Protein AF-A0A7S1M031-F1 (afdb_monomer_lite)

InterPro domains:
  IPR021967 Nuclear pore complex protein NUP96, C-terminal domain [PF12110] (19-120)

Secondary structure (DSSP, 8-state):
---SSTTGGG-GGG--TTS--SS---HHHHHHHHHHHHHHHT--TT-HHHHHHHHHHHHHHHHTT-HHHHHHHHTT-S-HHHHHHHHHHHHHHTHHHHHH----GGGGGS-HHHHHHHHHHHHHT-

Foldseek 3Di:
DDDPPLVVLQDCVPVDLPDDDPDRPPLVNVLVVNVVSCVVSVHDLADPRNLVSLVVVLVVCVVVVNLLVSLVSLVSHPDPVSSVVSNLVSLLVCLVVLVVPDDDPSCPPPPPVSNVVSVVVVVVVD

Radius of gyration: 17.37 Å; chains: 1; bounding box: 36×36×65 Å

Sequence (126 aa):
RCAVGLSDWRDLTHFDYGTHAARPMDVACSWHVSLLVLALCGGDTASGAFQLLTQQYCFLLEAAGHWEWAVSAALFVRDDCARGAAVRGLLQRHARALGSAGGREVWGAVPRAWVRRAQARLHEAS

pLDDT: mean 74.87, std 15.84, range [38.81, 91.44]

Organism: Alexandrium catenella (NCBI:txid2925)

Structure (mmCIF, N/CA/C/O backbone):
data_AF-A0A7S1M031-F1
#
_entry.id   AF-A0A7S1M031-F1
#
loop_
_atom_site.group_PDB
_atom_site.id
_atom_site.type_symbol
_atom_site.label_atom_id
_atom_site.label_alt_id
_atom_site.label_comp_id
_atom_site.label_asym_id
_atom_site.label_entity_id
_atom_site.label_seq_id
_atom_site.pdbx_PDB_ins_code
_atom_site.Cartn_x
_atom_site.Cartn_y
_atom_site.Cartn_z
_atom_site.occupancy
_atom_site.B_iso_or_equiv
_atom_site.auth_seq_id
_atom_site.auth_comp_id
_atom_site.auth_asym_id
_atom_site.auth_atom_id
_atom_site.pdbx_PDB_model_num
ATOM 1 N N . ARG A 1 1 ? 11.323 -1.061 -40.030 1.00 39.78 1 ARG A N 1
ATOM 2 C CA . ARG A 1 1 ? 11.924 -0.145 -39.029 1.00 39.78 1 ARG A CA 1
ATOM 3 C C . ARG A 1 1 ? 11.161 -0.378 -37.731 1.00 39.78 1 ARG A C 1
ATOM 5 O O . ARG A 1 1 ? 10.015 0.034 -37.649 1.00 39.78 1 ARG A O 1
ATOM 12 N N . CYS A 1 2 ? 11.713 -1.195 -36.835 1.00 38.81 2 CYS A N 1
ATOM 13 C CA . CYS A 1 2 ? 10.989 -1.802 -35.715 1.00 38.81 2 CYS A CA 1
ATOM 14 C C . CYS A 1 2 ? 11.186 -1.028 -34.403 1.00 38.81 2 CYS A C 1
ATOM 16 O O . CYS A 1 2 ? 12.316 -0.722 -34.046 1.00 38.81 2 CYS A O 1
ATOM 18 N N . ALA A 1 3 ? 10.070 -0.784 -33.709 1.00 45.69 3 ALA A N 1
ATOM 19 C CA . ALA A 1 3 ? 9.871 -0.960 -32.265 1.00 45.69 3 ALA A CA 1
ATOM 20 C C . ALA A 1 3 ? 10.950 -0.444 -31.284 1.00 45.69 3 ALA A C 1
ATOM 22 O O . ALA A 1 3 ? 11.259 -1.118 -30.305 1.00 45.69 3 ALA A O 1
ATOM 23 N N . VAL A 1 4 ? 11.469 0.767 -31.483 1.00 46.50 4 VAL A N 1
ATOM 24 C CA . VAL A 1 4 ? 12.138 1.512 -30.404 1.00 46.50 4 VAL A CA 1
ATOM 25 C C . VAL A 1 4 ? 11.037 2.180 -29.588 1.00 46.50 4 VAL A C 1
ATOM 27 O O . VAL A 1 4 ? 10.428 3.140 -30.051 1.00 46.50 4 VAL A O 1
ATOM 30 N N . GLY A 1 5 ? 10.699 1.615 -28.434 1.00 49.78 5 GLY A N 1
ATOM 31 C CA . GLY A 1 5 ? 9.799 2.277 -27.493 1.00 49.78 5 GLY A CA 1
ATOM 32 C C . GLY A 1 5 ? 8.914 1.355 -26.674 1.00 49.78 5 GLY A C 1
ATOM 33 O O . GLY A 1 5 ? 8.513 1.769 -25.608 1.00 49.78 5 GLY A O 1
ATOM 34 N N . LEU A 1 6 ? 8.617 0.119 -27.090 1.00 44.62 6 LEU A N 1
ATOM 35 C CA . LEU A 1 6 ? 7.764 -0.785 -26.291 1.00 44.62 6 LEU A CA 1
ATOM 36 C C . LEU A 1 6 ? 8.509 -1.458 -25.127 1.00 44.62 6 LEU A C 1
ATOM 38 O O . LEU A 1 6 ? 7.884 -1.816 -24.132 1.00 44.62 6 LEU A O 1
ATOM 42 N N . SER A 1 7 ? 9.827 -1.623 -25.241 1.00 48.72 7 SER A N 1
ATOM 43 C CA . SER A 1 7 ? 10.638 -2.281 -24.211 1.00 48.72 7 SER A CA 1
ATOM 44 C C . SER A 1 7 ? 10.915 -1.390 -22.999 1.00 48.72 7 SER A C 1
ATOM 46 O O . SER A 1 7 ? 10.996 -1.913 -21.894 1.00 48.72 7 SER A O 1
ATOM 48 N N . ASP A 1 8 ? 10.989 -0.068 -23.179 1.00 52.38 8 ASP A N 1
ATOM 49 C CA . ASP A 1 8 ? 11.379 0.859 -22.105 1.00 52.38 8 ASP A CA 1
ATOM 50 C C . ASP A 1 8 ? 10.293 1.023 -21.031 1.00 52.38 8 ASP A C 1
ATOM 52 O O . ASP A 1 8 ? 10.606 1.186 -19.858 1.00 52.38 8 ASP A O 1
ATOM 56 N N . TRP A 1 9 ? 9.006 0.890 -21.378 1.00 49.12 9 TRP A N 1
ATOM 57 C CA . TRP A 1 9 ? 7.911 0.989 -20.394 1.00 49.12 9 TRP A CA 1
ATOM 58 C C . TRP A 1 9 ? 7.861 -0.184 -19.412 1.00 49.12 9 TRP A C 1
ATOM 60 O O . TRP A 1 9 ? 7.176 -0.107 -18.395 1.00 49.12 9 TRP A O 1
ATOM 70 N N . ARG A 1 10 ? 8.540 -1.294 -19.720 1.00 50.31 10 ARG A N 1
ATOM 71 C CA . ARG A 1 10 ? 8.596 -2.462 -18.832 1.00 50.31 10 ARG A CA 1
ATOM 72 C C . ARG A 1 10 ? 9.564 -2.261 -17.676 1.00 50.31 10 ARG A C 1
ATOM 74 O O . ARG A 1 10 ? 9.403 -2.915 -16.647 1.00 50.31 10 ARG A O 1
ATOM 81 N N . ASP A 1 11 ? 10.544 -1.380 -17.847 1.00 54.50 11 ASP A N 1
ATOM 82 C CA . ASP A 1 11 ? 11.597 -1.155 -16.872 1.00 54.50 11 ASP A CA 1
ATOM 83 C C . ASP A 1 11 ? 11.353 0.138 -16.085 1.00 54.50 11 ASP A C 1
ATOM 85 O O . ASP A 1 11 ? 11.866 1.214 -16.388 1.00 54.50 11 ASP A O 1
ATOM 89 N N . LEU A 1 12 ? 10.539 0.023 -15.034 1.00 59.69 12 LEU A N 1
ATOM 90 C CA . LEU A 1 12 ? 10.284 1.119 -14.096 1.00 59.69 12 LEU A CA 1
ATOM 91 C C . LEU A 1 12 ? 11.405 1.286 -13.055 1.00 59.69 12 LEU A C 1
ATOM 93 O O . LEU A 1 12 ? 11.244 2.066 -12.118 1.00 59.69 12 LEU A O 1
ATOM 97 N N . THR A 1 13 ? 12.534 0.573 -13.178 1.00 57.75 13 THR A N 1
ATOM 98 C CA . THR A 1 13 ? 13.653 0.708 -12.226 1.00 57.75 13 THR A CA 1
ATOM 99 C C . THR A 1 13 ? 14.359 2.058 -12.346 1.00 57.75 13 THR A C 1
ATOM 101 O O . THR A 1 13 ? 14.966 2.519 -11.382 1.00 57.75 13 THR A O 1
ATOM 104 N N . HIS A 1 14 ? 14.226 2.717 -13.500 1.00 54.31 14 HIS A N 1
ATOM 105 C CA . HIS A 1 14 ? 14.756 4.054 -13.761 1.00 54.31 14 HIS A CA 1
ATOM 106 C C . HIS A 1 14 ? 13.876 5.186 -13.224 1.00 54.31 14 HIS A C 1
ATOM 108 O O . HIS A 1 14 ? 14.313 6.338 -13.207 1.00 54.31 14 HIS A O 1
ATOM 114 N N . PHE A 1 15 ? 12.641 4.890 -12.803 1.00 56.88 15 PHE A N 1
ATOM 115 C CA . PHE A 1 15 ? 11.781 5.894 -12.194 1.00 56.88 15 PHE A CA 1
ATOM 116 C C . PHE A 1 15 ? 12.230 6.129 -10.754 1.00 56.88 15 PHE A C 1
ATOM 118 O O . PHE A 1 15 ? 11.953 5.347 -9.843 1.00 56.88 15 PHE A O 1
ATOM 125 N N . ASP A 1 16 ? 12.953 7.226 -10.560 1.00 53.91 16 ASP A N 1
ATOM 126 C CA . ASP A 1 16 ? 13.298 7.712 -9.239 1.00 53.91 16 ASP A CA 1
ATOM 127 C C . ASP 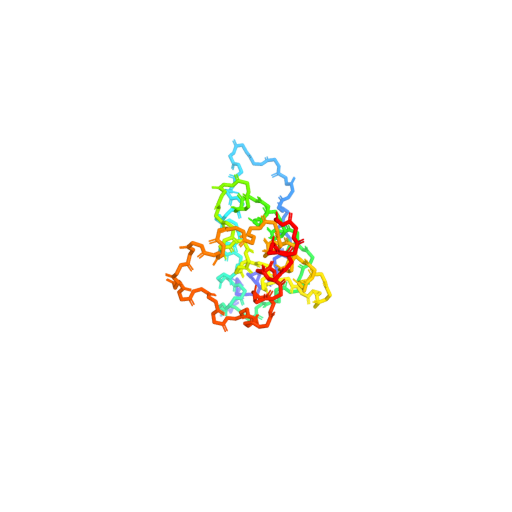A 1 16 ? 12.073 8.390 -8.616 1.00 53.91 16 ASP A C 1
ATOM 129 O O . ASP A 1 16 ? 11.784 9.566 -8.836 1.00 53.91 16 ASP A O 1
ATOM 133 N N . TYR A 1 17 ? 11.325 7.623 -7.825 1.00 56.72 17 TYR A N 1
ATOM 134 C CA . TYR A 1 17 ? 10.223 8.146 -7.014 1.00 56.72 17 TYR A CA 1
ATOM 135 C C . TYR A 1 17 ? 10.721 9.021 -5.843 1.00 56.72 17 TYR A C 1
ATOM 137 O O . TYR A 1 17 ? 9.915 9.495 -5.043 1.00 56.72 17 TYR A O 1
ATOM 145 N N . GLY A 1 18 ? 12.040 9.213 -5.717 1.00 53.34 18 GLY A N 1
ATOM 146 C CA . GLY A 1 18 ? 12.713 9.947 -4.653 1.00 53.34 18 GLY A CA 1
ATOM 147 C C . GLY A 1 18 ? 13.190 11.362 -5.000 1.00 53.34 18 GLY A C 1
ATOM 148 O O . GLY A 1 18 ? 13.637 12.055 -4.086 1.00 53.34 18 GLY A O 1
ATOM 149 N N . THR A 1 19 ? 13.092 11.854 -6.243 1.00 45.22 19 THR A N 1
ATOM 150 C CA . THR A 1 19 ? 13.684 13.159 -6.607 1.00 45.22 19 THR A CA 1
ATOM 151 C C . THR A 1 19 ? 12.680 14.289 -6.852 1.00 45.22 19 THR A C 1
ATOM 153 O O . THR A 1 19 ? 11.919 14.305 -7.812 1.00 45.22 19 THR A O 1
ATOM 156 N N . HIS A 1 20 ? 12.732 15.280 -5.953 1.00 47.53 20 HIS A N 1
ATOM 157 C CA . HIS A 1 20 ? 12.553 16.730 -6.150 1.00 47.53 20 HIS A CA 1
ATOM 158 C C . HIS A 1 20 ? 11.860 17.235 -7.440 1.00 47.53 20 HIS A C 1
ATOM 160 O O . HIS A 1 20 ? 12.403 18.077 -8.155 1.00 47.53 20 HIS A O 1
ATOM 166 N N . ALA A 1 21 ? 10.624 16.824 -7.715 1.00 43.72 21 ALA A N 1
ATOM 167 C CA . ALA A 1 21 ? 9.786 17.516 -8.691 1.00 43.72 21 ALA A CA 1
ATOM 168 C C . ALA A 1 21 ? 9.112 18.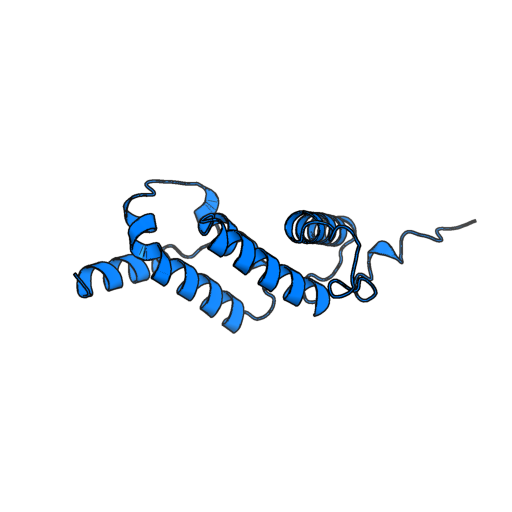733 -8.029 1.00 43.72 21 ALA A C 1
ATOM 170 O O . ALA A 1 21 ? 8.501 18.612 -6.967 1.00 43.72 21 ALA A O 1
ATOM 171 N N . ALA A 1 22 ? 9.188 19.910 -8.669 1.00 46.16 22 ALA A N 1
ATOM 172 C CA . ALA A 1 22 ? 8.610 21.179 -8.184 1.00 46.16 22 ALA A CA 1
ATOM 173 C C . ALA A 1 22 ? 7.094 21.106 -7.904 1.00 46.16 22 ALA A C 1
ATOM 175 O O . ALA A 1 22 ? 6.535 21.930 -7.179 1.00 46.16 22 ALA A O 1
ATOM 176 N N . ARG A 1 23 ? 6.437 20.090 -8.463 1.00 51.00 23 ARG A N 1
ATOM 177 C CA . ARG A 1 23 ? 5.182 19.525 -7.984 1.00 51.00 23 ARG A CA 1
ATOM 178 C C . ARG A 1 23 ? 5.367 18.012 -8.034 1.00 51.00 23 ARG A C 1
ATOM 180 O O . ARG A 1 23 ? 5.471 17.498 -9.149 1.00 51.00 23 ARG A O 1
ATOM 187 N N . PRO A 1 24 ? 5.481 17.309 -6.895 1.00 47.84 24 PRO A N 1
ATOM 188 C CA . PRO A 1 24 ? 5.558 15.859 -6.915 1.00 47.84 24 PRO A CA 1
ATOM 189 C C . PRO A 1 24 ? 4.334 15.376 -7.678 1.00 47.84 24 PRO A C 1
ATOM 191 O O . PRO A 1 24 ? 3.211 15.782 -7.373 1.00 47.84 24 PRO A O 1
ATOM 194 N N . MET A 1 25 ? 4.547 14.574 -8.717 1.00 53.09 25 MET A N 1
ATOM 195 C CA . MET A 1 25 ? 3.470 13.745 -9.231 1.00 53.09 25 MET A CA 1
ATOM 196 C C . MET A 1 25 ? 2.895 13.039 -8.007 1.00 53.09 25 MET A C 1
ATOM 198 O O . MET A 1 25 ? 3.633 12.336 -7.315 1.00 53.09 25 MET A O 1
ATOM 202 N N . ASP A 1 26 ? 1.631 13.331 -7.694 1.00 76.69 26 ASP A N 1
ATOM 203 C CA . ASP A 1 26 ? 0.945 12.810 -6.518 1.00 76.69 26 ASP A CA 1
ATOM 204 C C . ASP A 1 26 ? 1.290 11.322 -6.387 1.00 76.69 26 ASP A C 1
ATOM 206 O O . ASP A 1 26 ? 1.197 10.577 -7.368 1.00 76.69 26 ASP A O 1
ATOM 210 N N . VAL A 1 27 ? 1.780 10.900 -5.221 1.00 81.38 27 VAL A N 1
ATOM 211 C CA . VAL A 1 27 ? 2.165 9.503 -4.964 1.00 81.38 27 VAL A CA 1
ATOM 212 C C . VAL A 1 27 ? 1.022 8.573 -5.378 1.00 81.38 27 VAL A C 1
ATOM 214 O O . VAL A 1 27 ? 1.271 7.501 -5.927 1.00 81.38 27 VAL A O 1
ATOM 217 N N . ALA A 1 28 ? -0.227 9.029 -5.221 1.00 84.12 28 ALA A N 1
ATOM 218 C CA . ALA A 1 28 ? -1.402 8.351 -5.742 1.00 84.12 28 ALA A CA 1
ATOM 219 C C . ALA A 1 28 ? -1.362 8.178 -7.270 1.00 84.12 28 ALA A C 1
ATOM 221 O O . ALA A 1 28 ? -1.478 7.055 -7.759 1.00 84.12 28 ALA A O 1
ATOM 222 N N . CYS A 1 29 ? -1.179 9.252 -8.040 1.00 85.62 29 CYS A N 1
ATOM 223 C CA . CYS A 1 29 ? -1.080 9.192 -9.501 1.00 85.62 29 CYS A CA 1
ATOM 224 C C . CYS A 1 29 ? 0.083 8.303 -9.959 1.00 85.62 29 CYS A C 1
ATOM 226 O O . CYS A 1 29 ? -0.105 7.449 -10.825 1.00 85.62 29 CYS A O 1
ATOM 228 N N . SER A 1 30 ? 1.258 8.461 -9.345 1.00 87.69 30 SER A N 1
ATOM 229 C CA . SER A 1 30 ? 2.444 7.650 -9.642 1.00 87.69 30 SER A CA 1
ATOM 230 C C . SER A 1 30 ? 2.170 6.163 -9.433 1.00 87.69 30 SER A C 1
ATOM 232 O O . SER A 1 30 ? 2.512 5.346 -10.289 1.00 87.69 30 SER A O 1
ATOM 234 N N . TRP A 1 31 ? 1.510 5.804 -8.328 1.00 90.81 31 TRP A N 1
ATOM 235 C CA . TRP A 1 31 ? 1.171 4.418 -8.020 1.00 90.81 31 TRP A CA 1
ATOM 236 C C . TRP A 1 31 ? 0.194 3.826 -9.041 1.00 90.81 31 TRP A C 1
ATOM 238 O O . TRP A 1 31 ? 0.457 2.751 -9.581 1.00 90.81 31 TRP A O 1
ATOM 248 N N . HIS A 1 32 ? -0.880 4.546 -9.381 1.00 90.56 32 HIS A N 1
ATOM 249 C CA . HIS A 1 32 ? -1.877 4.064 -10.344 1.00 90.56 32 HIS A CA 1
ATOM 250 C C . HIS A 1 32 ? -1.314 3.917 -11.758 1.00 90.56 32 HIS A C 1
ATOM 252 O O . HIS A 1 32 ? -1.569 2.902 -12.405 1.00 90.56 32 HIS A O 1
ATOM 258 N N . VAL A 1 33 ? -0.547 4.900 -12.244 1.00 89.12 33 VAL A N 1
ATOM 259 C CA . VAL A 1 33 ? 0.069 4.821 -13.578 1.00 89.12 33 VAL A CA 1
ATOM 260 C C . VAL A 1 33 ? 1.061 3.666 -13.629 1.00 89.12 33 VAL A C 1
ATOM 262 O O . VAL A 1 33 ? 1.017 2.878 -14.570 1.00 89.12 33 VAL A O 1
ATOM 265 N N . SER A 1 34 ? 1.897 3.510 -12.599 1.00 88.81 34 SER A N 1
ATOM 266 C CA . SER A 1 34 ? 2.847 2.396 -12.525 1.00 88.81 34 SER A CA 1
ATOM 267 C C . SER A 1 34 ? 2.126 1.053 -12.541 1.00 88.81 34 SER A C 1
ATOM 269 O O . SER A 1 34 ? 2.473 0.180 -13.331 1.00 88.81 34 SER A O 1
ATOM 271 N N . LEU A 1 35 ? 1.074 0.896 -11.732 1.00 90.38 35 LEU A N 1
ATOM 272 C CA . LEU A 1 35 ? 0.283 -0.332 -11.703 1.00 90.38 35 LEU A CA 1
ATOM 273 C C . LEU A 1 35 ? -0.360 -0.631 -13.065 1.00 90.38 35 LEU A C 1
ATOM 275 O O . LEU A 1 35 ? -0.324 -1.773 -13.520 1.00 90.38 35 LEU A O 1
ATOM 279 N N . LEU A 1 36 ? -0.918 0.385 -13.730 1.00 90.81 36 LEU A N 1
ATOM 280 C CA . LEU A 1 36 ? -1.538 0.241 -15.046 1.00 90.81 36 LEU A CA 1
ATOM 281 C C . LEU A 1 36 ? -0.513 -0.198 -16.101 1.00 90.81 36 LEU A C 1
ATOM 283 O O . LEU A 1 36 ? -0.775 -1.126 -16.864 1.00 90.81 36 LEU A O 1
ATOM 287 N N . VAL A 1 37 ? 0.659 0.440 -16.128 1.00 88.19 37 VAL A N 1
ATOM 288 C CA . VAL A 1 37 ? 1.744 0.097 -17.058 1.00 88.19 37 VAL A CA 1
ATOM 289 C C . VAL A 1 37 ? 2.235 -1.327 -16.806 1.00 88.19 37 VAL A C 1
ATOM 291 O O . VAL A 1 37 ? 2.337 -2.107 -17.750 1.00 88.19 37 VAL A O 1
ATOM 294 N N . LEU A 1 38 ? 2.463 -1.713 -15.546 1.00 88.62 38 LEU A N 1
ATOM 295 C CA . LEU A 1 38 ? 2.864 -3.079 -15.198 1.00 88.62 38 LEU A CA 1
ATOM 296 C C . LEU A 1 38 ? 1.800 -4.101 -15.631 1.00 88.62 38 LEU A C 1
ATOM 298 O O . LEU A 1 38 ? 2.143 -5.115 -16.238 1.00 88.62 38 LEU A O 1
ATOM 302 N N . ALA A 1 39 ? 0.516 -3.818 -15.403 1.00 87.75 39 ALA A N 1
ATOM 303 C CA . ALA A 1 39 ? -0.579 -4.706 -15.791 1.00 87.75 39 ALA A CA 1
ATOM 304 C C . ALA A 1 39 ? -0.716 -4.862 -17.318 1.00 87.75 39 ALA A C 1
ATOM 306 O O . ALA A 1 39 ? -0.943 -5.970 -17.801 1.00 87.75 39 ALA A O 1
ATOM 307 N N . LEU A 1 40 ? -0.562 -3.777 -18.086 1.00 88.38 40 LEU A N 1
ATOM 308 C CA . LEU A 1 40 ? -0.706 -3.792 -19.547 1.00 88.38 40 LEU A CA 1
ATOM 309 C C . LEU A 1 40 ? 0.538 -4.327 -20.267 1.00 88.38 40 LEU A C 1
ATOM 311 O O . LEU A 1 40 ? 0.423 -4.988 -21.298 1.00 88.38 40 LEU A O 1
ATOM 315 N N . CYS A 1 41 ? 1.731 -4.046 -19.744 1.00 86.06 41 CYS A N 1
ATOM 316 C CA . CYS A 1 41 ? 2.994 -4.416 -20.380 1.00 86.06 41 CYS A CA 1
ATOM 317 C C . CYS A 1 41 ? 3.563 -5.751 -19.870 1.00 86.06 41 CYS A C 1
ATOM 319 O O . CYS A 1 41 ? 4.559 -6.232 -20.423 1.00 86.06 41 CYS A O 1
ATOM 321 N N . GLY A 1 42 ? 2.941 -6.369 -18.859 1.00 78.50 42 GLY A N 1
ATOM 322 C CA . GLY A 1 42 ? 3.423 -7.599 -18.223 1.00 78.50 42 GLY A CA 1
ATOM 323 C C . GLY A 1 42 ? 4.673 -7.368 -17.372 1.00 78.50 42 GLY A C 1
ATOM 324 O O . GLY A 1 42 ? 5.610 -8.160 -17.425 1.00 78.50 42 GLY A O 1
ATOM 325 N N . GLY A 1 43 ? 4.717 -6.239 -16.668 1.00 76.25 43 GLY A N 1
ATOM 326 C CA . GLY A 1 43 ? 5.811 -5.875 -15.777 1.00 76.25 43 GLY A CA 1
ATOM 327 C C . GLY A 1 43 ? 5.680 -6.494 -14.385 1.00 76.25 43 GLY A C 1
ATOM 328 O O . GLY A 1 43 ? 4.622 -6.982 -13.990 1.00 76.25 43 GLY A O 1
ATOM 329 N N . ASP A 1 44 ? 6.775 -6.450 -13.630 1.00 79.81 44 ASP A N 1
ATOM 330 C CA . ASP A 1 44 ? 6.864 -7.049 -12.302 1.00 79.81 44 ASP A CA 1
ATOM 331 C C . ASP A 1 44 ? 6.549 -6.038 -11.183 1.00 79.81 44 ASP A C 1
ATOM 333 O O . ASP A 1 44 ? 7.286 -5.074 -10.944 1.00 79.81 44 ASP A O 1
ATOM 337 N N . THR A 1 45 ? 5.471 -6.292 -10.434 1.00 83.88 45 THR A N 1
ATOM 338 C CA . THR A 1 45 ? 5.138 -5.530 -9.218 1.00 83.88 45 THR A CA 1
ATOM 339 C C . THR A 1 45 ? 6.140 -5.775 -8.090 1.00 83.88 45 THR A C 1
ATOM 341 O O . THR A 1 45 ? 6.137 -5.064 -7.093 1.00 83.88 45 THR A O 1
ATOM 344 N N . ALA A 1 46 ? 7.019 -6.767 -8.202 1.00 82.38 46 ALA A N 1
ATOM 345 C CA . ALA A 1 46 ? 8.014 -7.102 -7.195 1.00 82.38 46 ALA A CA 1
ATOM 346 C C . ALA A 1 46 ? 9.268 -6.208 -7.222 1.00 82.38 46 ALA A C 1
ATOM 348 O O . ALA A 1 46 ? 10.171 -6.422 -6.402 1.00 82.38 46 ALA A O 1
ATOM 349 N N . SER A 1 47 ? 9.335 -5.226 -8.131 1.00 85.62 47 SER A N 1
ATOM 350 C CA . SER A 1 47 ? 10.433 -4.257 -8.198 1.00 85.62 47 SER A CA 1
ATOM 351 C C . SER A 1 47 ? 10.515 -3.406 -6.924 1.00 85.62 47 SER A C 1
ATOM 353 O O . SER A 1 47 ? 9.503 -2.955 -6.386 1.00 85.62 47 SER A O 1
ATOM 355 N N . GLY A 1 48 ? 11.734 -3.162 -6.429 1.00 85.56 48 GLY A N 1
ATOM 356 C CA . GLY A 1 48 ? 11.945 -2.412 -5.183 1.00 85.56 48 GLY A CA 1
ATOM 357 C C . GLY A 1 48 ? 11.342 -1.003 -5.217 1.00 85.56 48 GLY A C 1
ATOM 358 O O . GLY A 1 48 ? 10.764 -0.556 -4.229 1.00 85.56 48 GLY A O 1
ATOM 359 N N . ALA A 1 49 ? 11.397 -0.345 -6.377 1.00 84.56 49 ALA A N 1
ATOM 360 C CA . ALA A 1 49 ? 10.836 0.985 -6.580 1.00 84.56 49 ALA A CA 1
ATOM 361 C C . ALA A 1 49 ? 9.298 0.991 -6.462 1.00 84.56 49 ALA A C 1
ATOM 363 O O . ALA A 1 49 ? 8.735 1.810 -5.735 1.00 84.56 49 ALA A O 1
ATOM 364 N N . PHE A 1 50 ? 8.611 0.022 -7.080 1.00 87.81 50 PHE A N 1
ATOM 365 C CA . PHE A 1 50 ? 7.157 -0.117 -6.949 1.00 87.81 50 PHE A CA 1
ATOM 366 C C . PHE A 1 50 ? 6.734 -0.515 -5.527 1.00 87.81 50 PHE A C 1
ATOM 368 O O . PHE A 1 50 ? 5.698 -0.066 -5.035 1.00 87.81 50 PHE A O 1
ATOM 375 N N . GLN A 1 51 ? 7.538 -1.325 -4.834 1.00 91.00 51 GLN A N 1
ATOM 376 C CA . GLN A 1 51 ? 7.280 -1.688 -3.439 1.00 91.00 51 GLN A CA 1
ATOM 377 C C . GLN A 1 51 ? 7.385 -0.475 -2.505 1.00 91.00 51 GLN A C 1
ATOM 379 O O . GLN A 1 51 ? 6.495 -0.273 -1.678 1.00 91.00 51 GLN A O 1
ATOM 384 N N . LEU A 1 52 ? 8.406 0.373 -2.673 1.00 88.88 52 LEU A N 1
ATOM 385 C CA . LEU A 1 52 ? 8.531 1.627 -1.925 1.00 88.88 52 LEU A CA 1
ATOM 386 C C . LEU A 1 52 ? 7.342 2.561 -2.197 1.00 88.88 52 LEU A C 1
ATOM 388 O O . LEU A 1 52 ? 6.726 3.073 -1.262 1.00 88.88 52 LEU A O 1
ATOM 392 N N . LEU A 1 53 ? 6.966 2.715 -3.468 1.00 89.56 53 LEU A N 1
ATOM 393 C CA . LEU A 1 53 ? 5.814 3.517 -3.874 1.00 89.56 53 LEU A CA 1
ATOM 394 C C . LEU A 1 53 ? 4.504 2.988 -3.271 1.00 89.56 53 LEU A C 1
ATOM 396 O O . LEU A 1 53 ? 3.672 3.759 -2.798 1.00 89.56 53 LEU A O 1
ATOM 400 N N . THR A 1 54 ? 4.334 1.665 -3.229 1.00 91.44 54 THR A N 1
ATOM 401 C CA . THR A 1 54 ? 3.174 1.010 -2.608 1.00 91.44 54 THR A CA 1
ATOM 402 C C . THR A 1 54 ? 3.113 1.292 -1.110 1.00 91.44 54 THR A C 1
ATOM 404 O O . THR A 1 54 ? 2.039 1.595 -0.592 1.00 91.44 54 THR A O 1
ATOM 407 N N . GLN A 1 55 ? 4.248 1.260 -0.406 1.00 89.94 55 GLN A N 1
ATOM 408 C CA . GLN A 1 55 ? 4.308 1.603 1.018 1.00 89.94 55 GLN A CA 1
ATOM 409 C C . GLN A 1 55 ? 3.940 3.070 1.275 1.00 89.94 55 GLN A C 1
ATOM 411 O O . GLN A 1 55 ? 3.125 3.350 2.157 1.00 89.94 55 GLN A O 1
ATOM 416 N N . GLN A 1 56 ? 4.486 3.998 0.484 1.00 89.81 56 GLN A N 1
ATOM 417 C CA . GLN A 1 56 ? 4.158 5.425 0.574 1.00 89.81 56 GLN A CA 1
ATOM 418 C C . GLN A 1 56 ? 2.670 5.678 0.302 1.00 89.81 56 GLN A C 1
ATOM 420 O O . GLN A 1 56 ? 2.023 6.431 1.031 1.00 89.81 56 GLN A O 1
ATOM 425 N N . TYR A 1 57 ? 2.10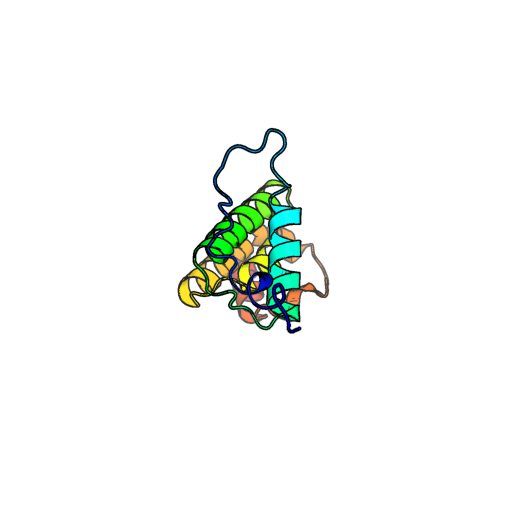5 5.006 -0.703 1.00 90.31 57 TYR A N 1
ATOM 426 C CA . TYR A 1 57 ? 0.692 5.134 -1.040 1.00 90.31 57 TYR A CA 1
ATOM 427 C C . TYR A 1 57 ? -0.227 4.567 0.054 1.00 90.31 57 TYR A C 1
ATOM 429 O O . TYR A 1 57 ? -1.206 5.213 0.428 1.00 90.31 57 TYR A O 1
ATOM 437 N N . CYS A 1 58 ? 0.122 3.417 0.645 1.00 90.50 58 CYS A N 1
ATOM 438 C CA . CYS A 1 58 ? -0.601 2.862 1.796 1.00 90.50 58 CYS A CA 1
ATOM 439 C C . CYS A 1 58 ? -0.627 3.841 2.976 1.00 90.50 58 CYS A C 1
ATOM 441 O O . CYS A 1 58 ? -1.679 4.046 3.580 1.00 90.50 58 CYS A O 1
ATOM 443 N N . PHE A 1 59 ? 0.514 4.464 3.282 1.00 88.12 59 PHE A N 1
ATOM 444 C CA . PHE A 1 59 ? 0.617 5.437 4.367 1.00 88.12 59 PHE A CA 1
ATOM 445 C C . PHE A 1 59 ? -0.246 6.678 4.113 1.00 88.12 59 PHE A C 1
ATOM 447 O O . PHE A 1 59 ? -0.958 7.125 5.010 1.00 88.12 59 PHE A O 1
ATOM 454 N N . LEU A 1 60 ? -0.238 7.208 2.887 1.00 89.44 60 LEU A N 1
ATOM 455 C CA . LEU A 1 60 ? -1.076 8.353 2.519 1.00 89.44 60 LEU A CA 1
ATOM 456 C C . LEU A 1 60 ? -2.569 8.043 2.635 1.00 89.44 60 LEU A C 1
ATOM 458 O O . LEU A 1 60 ? -3.323 8.857 3.165 1.00 89.44 60 LEU A O 1
ATOM 462 N N . LEU A 1 61 ? -2.995 6.862 2.183 1.00 88.50 61 LEU A N 1
ATOM 463 C CA . LEU A 1 61 ? -4.383 6.424 2.312 1.00 88.50 61 LEU A CA 1
ATOM 464 C C . LEU A 1 61 ? -4.801 6.277 3.777 1.00 88.50 61 LEU A C 1
ATOM 466 O O . LEU A 1 61 ? -5.898 6.695 4.142 1.00 88.50 61 LEU A O 1
ATOM 470 N N . GLU A 1 62 ? -3.932 5.725 4.624 1.00 88.25 62 GLU A N 1
ATOM 471 C CA . GLU A 1 62 ? -4.185 5.625 6.062 1.00 88.25 62 GLU A CA 1
ATOM 472 C C . GLU A 1 62 ? -4.282 7.014 6.715 1.00 88.25 62 GLU A C 1
ATOM 474 O O . GLU A 1 62 ? -5.246 7.284 7.432 1.00 88.25 62 GLU A O 1
ATOM 479 N N . ALA A 1 63 ? -3.352 7.924 6.407 1.00 85.06 63 ALA A N 1
ATOM 480 C CA . ALA A 1 63 ? -3.341 9.291 6.930 1.00 85.06 63 ALA A CA 1
ATOM 481 C C . ALA A 1 63 ? -4.564 10.116 6.486 1.00 85.06 63 ALA A C 1
ATOM 483 O O . ALA A 1 63 ? -5.075 10.925 7.259 1.00 85.06 63 ALA A O 1
ATOM 484 N N . ALA A 1 64 ? -5.072 9.884 5.273 1.00 83.69 64 ALA A N 1
ATOM 485 C CA . ALA A 1 64 ? -6.299 10.498 4.766 1.00 83.69 64 ALA A CA 1
ATOM 486 C C . ALA A 1 64 ? -7.589 9.880 5.351 1.00 83.69 64 ALA A C 1
ATOM 488 O O . ALA A 1 64 ? -8.688 10.326 5.029 1.00 83.69 64 ALA A O 1
ATOM 489 N N . GLY A 1 65 ? -7.486 8.839 6.187 1.00 82.62 65 GLY A N 1
ATOM 490 C CA . GLY A 1 65 ? -8.636 8.119 6.747 1.00 82.62 65 GLY A CA 1
ATOM 491 C C . GLY A 1 65 ? -9.270 7.101 5.788 1.00 82.62 65 GLY A C 1
ATOM 492 O O . GLY A 1 65 ? -10.281 6.481 6.117 1.00 82.62 65 GLY A O 1
ATOM 493 N N . HIS A 1 66 ? -8.665 6.871 4.624 1.00 85.31 66 HIS A N 1
ATOM 494 C CA . HIS A 1 66 ? -9.088 5.923 3.591 1.00 85.31 66 HIS A CA 1
ATOM 495 C C . HIS A 1 66 ? -8.447 4.536 3.779 1.00 85.31 66 HIS A C 1
ATOM 497 O O . HIS A 1 66 ? -7.921 3.924 2.848 1.00 85.31 66 HIS A O 1
ATOM 503 N N . TRP A 1 67 ? -8.511 4.012 5.000 1.00 85.25 67 TRP A N 1
ATOM 504 C CA . TRP A 1 67 ? -7.829 2.779 5.407 1.00 85.25 67 TRP A CA 1
ATOM 505 C C . TRP A 1 67 ? -8.286 1.517 4.641 1.00 85.25 67 TRP A C 1
ATOM 507 O O . TRP A 1 67 ? -7.485 0.610 4.431 1.00 85.25 67 TRP A O 1
ATOM 517 N N . GLU A 1 68 ? -9.536 1.453 4.162 1.00 83.56 68 GLU A N 1
ATOM 518 C CA . GLU A 1 68 ? -10.043 0.343 3.325 1.00 83.56 68 GLU A CA 1
ATOM 519 C C . GLU A 1 68 ? -9.265 0.227 2.002 1.00 83.56 68 GLU A C 1
ATOM 521 O O . GLU A 1 68 ? -8.897 -0.860 1.546 1.00 83.56 68 GLU A O 1
ATOM 526 N N . TRP A 1 69 ? -8.965 1.378 1.401 1.00 85.31 69 TRP A N 1
ATOM 527 C CA . TRP A 1 69 ? -8.159 1.460 0.192 1.00 85.31 69 TRP A CA 1
ATOM 528 C C . TRP A 1 69 ? -6.690 1.179 0.497 1.00 85.31 69 TRP A C 1
ATOM 530 O O . TRP A 1 69 ? -6.026 0.533 -0.310 1.00 85.31 69 TRP A O 1
ATOM 540 N N . ALA A 1 70 ? -6.194 1.573 1.678 1.00 89.44 70 ALA A N 1
ATOM 541 C CA . ALA A 1 70 ? -4.840 1.225 2.117 1.00 89.44 70 ALA A CA 1
ATOM 542 C C . ALA A 1 70 ? -4.662 -0.299 2.215 1.00 89.44 70 ALA A C 1
ATOM 544 O O . ALA A 1 70 ? -3.643 -0.834 1.786 1.00 89.44 70 ALA A O 1
ATOM 545 N N . VAL A 1 71 ? -5.679 -1.019 2.707 1.00 88.44 71 VAL A N 1
ATOM 546 C CA . VAL A 1 71 ? -5.684 -2.491 2.726 1.00 88.44 71 VAL A CA 1
ATOM 547 C C . VAL A 1 71 ? -5.636 -3.066 1.310 1.00 88.44 71 VAL A C 1
ATOM 549 O O . VAL A 1 71 ? -4.906 -4.025 1.072 1.00 88.44 71 VAL A O 1
ATOM 552 N N . SER A 1 72 ? -6.366 -2.468 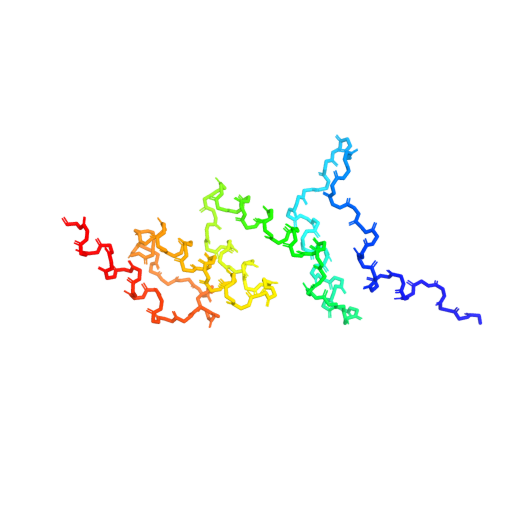0.367 1.00 87.25 72 SER A N 1
ATOM 553 C CA . SER A 1 72 ? -6.365 -2.897 -1.039 1.00 87.25 72 SER A CA 1
ATOM 554 C C . SER A 1 72 ? -5.008 -2.668 -1.707 1.00 87.25 72 SER A C 1
ATOM 556 O O . SER A 1 72 ? -4.484 -3.567 -2.359 1.00 87.25 72 SER A O 1
ATOM 558 N N . ALA A 1 73 ? -4.398 -1.500 -1.493 1.00 89.94 73 ALA A N 1
ATOM 559 C CA . ALA A 1 73 ? -3.059 -1.188 -1.984 1.00 89.94 73 ALA A CA 1
ATOM 560 C C . ALA A 1 73 ? -1.997 -2.118 -1.370 1.00 89.94 73 ALA A C 1
ATOM 562 O O . ALA A 1 73 ? -1.108 -2.594 -2.075 1.00 89.94 73 ALA A O 1
ATOM 563 N N . ALA A 1 74 ? -2.132 -2.469 -0.086 1.00 90.69 74 ALA A N 1
ATOM 564 C CA . ALA A 1 74 ? -1.218 -3.382 0.595 1.00 90.69 74 ALA A CA 1
ATOM 565 C C . ALA A 1 74 ? -1.200 -4.796 -0.014 1.00 90.69 74 ALA A C 1
ATOM 567 O O . ALA A 1 74 ? -0.228 -5.525 0.181 1.00 90.69 74 ALA A O 1
ATOM 568 N N . LEU A 1 75 ? -2.220 -5.200 -0.784 1.00 88.44 75 LEU A N 1
ATOM 569 C CA . LEU A 1 75 ? -2.225 -6.494 -1.479 1.00 88.44 75 LEU A CA 1
ATOM 570 C C . LEU A 1 75 ? -1.135 -6.603 -2.553 1.00 88.44 75 LEU A C 1
ATOM 572 O O . LEU A 1 75 ? -0.670 -7.707 -2.834 1.00 88.44 75 LEU A O 1
ATOM 576 N N . PHE A 1 76 ? -0.691 -5.467 -3.094 1.00 88.69 76 PHE A N 1
ATOM 577 C CA . PHE A 1 76 ? 0.386 -5.385 -4.080 1.00 88.69 76 PHE A CA 1
ATOM 578 C C . PHE A 1 76 ? 1.789 -5.452 -3.453 1.00 88.69 76 PHE A C 1
ATOM 580 O O . PHE A 1 76 ? 2.796 -5.414 -4.165 1.00 88.69 76 PHE A O 1
ATOM 587 N N . VAL A 1 77 ? 1.881 -5.591 -2.125 1.00 89.12 77 VAL A N 1
ATOM 588 C CA . VAL A 1 77 ? 3.146 -5.884 -1.449 1.00 89.12 77 VAL A CA 1
ATOM 589 C C . VAL A 1 77 ? 3.605 -7.295 -1.820 1.00 89.12 77 VAL A C 1
ATOM 591 O O . VAL A 1 77 ? 2.857 -8.266 -1.686 1.00 89.12 77 VAL A O 1
ATOM 594 N N . ARG A 1 78 ? 4.852 -7.394 -2.288 1.00 88.31 78 ARG A N 1
ATOM 595 C CA . ARG A 1 78 ? 5.483 -8.633 -2.759 1.00 88.31 78 ARG A CA 1
ATOM 596 C C . ARG A 1 78 ? 5.698 -9.631 -1.629 1.00 88.31 78 ARG A C 1
ATOM 598 O O . ARG A 1 78 ? 5.420 -10.812 -1.794 1.00 88.31 78 ARG A O 1
ATOM 605 N N . ASP A 1 79 ? 6.276 -9.168 -0.524 1.00 88.06 79 ASP A N 1
ATOM 606 C CA . ASP A 1 79 ? 6.643 -10.040 0.586 1.00 88.06 79 ASP A CA 1
ATOM 607 C C . ASP A 1 79 ? 5.382 -10.480 1.338 1.00 88.06 79 ASP A C 1
ATOM 609 O O . ASP A 1 79 ? 4.672 -9.657 1.916 1.00 88.06 79 ASP A O 1
ATOM 613 N N . ASP A 1 80 ? 5.086 -11.780 1.319 1.00 87.56 80 ASP A N 1
ATOM 614 C CA . ASP A 1 80 ? 3.865 -12.337 1.909 1.00 87.56 80 ASP A CA 1
ATOM 615 C C . ASP A 1 80 ? 3.765 -12.062 3.415 1.00 87.56 80 ASP A C 1
ATOM 617 O O . ASP A 1 80 ? 2.668 -11.839 3.947 1.00 87.56 80 ASP A O 1
ATOM 621 N N . CYS A 1 81 ? 4.906 -12.058 4.111 1.00 87.75 81 CYS A N 1
ATOM 622 C CA . CYS A 1 81 ? 4.968 -11.795 5.541 1.00 87.75 81 CYS A CA 1
ATOM 623 C C . CYS A 1 81 ? 4.655 -10.323 5.830 1.00 87.75 81 CYS A C 1
ATOM 625 O O . CYS A 1 81 ? 3.780 -10.033 6.652 1.00 87.75 81 CYS A O 1
ATOM 627 N N . ALA A 1 82 ? 5.296 -9.405 5.107 1.00 87.12 82 ALA A N 1
ATOM 628 C CA . ALA A 1 82 ? 5.105 -7.967 5.194 1.00 87.12 82 ALA A CA 1
ATOM 629 C C . ALA A 1 82 ? 3.692 -7.570 4.768 1.00 87.12 82 ALA A C 1
ATOM 631 O O . ALA A 1 82 ? 3.041 -6.808 5.476 1.00 87.12 82 ALA A O 1
ATOM 632 N N . ARG A 1 83 ? 3.167 -8.150 3.684 1.00 91.19 83 ARG A N 1
ATOM 633 C CA . ARG A 1 83 ? 1.775 -7.982 3.253 1.00 91.19 83 ARG A CA 1
ATOM 634 C C . ARG A 1 83 ? 0.818 -8.417 4.352 1.00 91.19 83 ARG A C 1
ATOM 636 O O . ARG A 1 83 ? -0.075 -7.667 4.744 1.00 91.19 83 ARG A O 1
ATOM 643 N N . GLY A 1 84 ? 1.022 -9.617 4.894 1.00 87.94 84 GLY A N 1
ATOM 644 C CA . GLY A 1 84 ? 0.213 -10.132 5.989 1.00 87.94 84 GLY A CA 1
ATOM 645 C C . GLY A 1 84 ? 0.287 -9.248 7.234 1.00 87.94 84 GLY A C 1
ATOM 646 O O . GLY A 1 84 ? -0.736 -9.005 7.871 1.00 87.94 84 GLY A O 1
ATOM 647 N N . ALA A 1 85 ? 1.473 -8.756 7.589 1.00 88.69 85 ALA A N 1
ATOM 648 C CA . ALA A 1 85 ? 1.677 -7.865 8.725 1.00 88.69 85 ALA A CA 1
ATOM 649 C C . ALA A 1 85 ? 1.014 -6.495 8.510 1.00 88.69 85 ALA A C 1
ATOM 651 O O . ALA A 1 85 ? 0.313 -6.029 9.406 1.00 88.69 85 ALA A O 1
ATOM 652 N N . ALA A 1 86 ? 1.162 -5.899 7.325 1.00 88.25 86 ALA A N 1
ATOM 653 C CA . ALA A 1 86 ? 0.571 -4.615 6.960 1.00 88.25 86 ALA A CA 1
ATOM 654 C C . ALA A 1 86 ? -0.959 -4.674 6.996 1.00 88.25 86 ALA A C 1
ATOM 656 O O . ALA A 1 86 ? -1.589 -3.884 7.699 1.00 88.25 86 ALA A O 1
ATOM 657 N N . VAL A 1 87 ? -1.558 -5.670 6.332 1.00 89.62 87 VAL A N 1
ATOM 658 C CA . VAL A 1 87 ? -3.015 -5.862 6.326 1.00 89.62 87 VAL A CA 1
ATOM 659 C C . VAL A 1 87 ? -3.529 -6.123 7.741 1.00 89.62 87 VAL A C 1
ATOM 661 O O . VAL A 1 87 ? -4.481 -5.481 8.172 1.00 89.62 87 VAL A O 1
ATOM 664 N N . ARG A 1 88 ? -2.895 -7.016 8.515 1.00 87.56 88 ARG A N 1
ATOM 665 C CA . ARG A 1 88 ? -3.318 -7.266 9.905 1.00 87.56 88 ARG A CA 1
ATOM 666 C C . ARG A 1 88 ? -3.195 -6.021 10.779 1.00 87.56 88 ARG A C 1
ATOM 668 O O . ARG A 1 88 ? -4.091 -5.781 11.582 1.00 87.56 88 ARG A O 1
ATOM 675 N N . GLY A 1 89 ? -2.123 -5.248 10.625 1.00 87.94 89 GLY A N 1
ATOM 676 C CA . GLY A 1 89 ? -1.915 -4.000 11.355 1.00 87.94 89 GLY A CA 1
ATOM 677 C C . GLY A 1 89 ? -3.003 -2.972 11.051 1.00 87.94 89 GLY A C 1
ATOM 678 O O . GLY A 1 89 ? -3.601 -2.438 11.982 1.00 87.94 89 GLY A O 1
ATOM 679 N N . LEU A 1 90 ? -3.320 -2.766 9.769 1.00 87.75 90 LEU A N 1
ATOM 680 C CA . LEU A 1 90 ? -4.400 -1.877 9.326 1.00 87.75 90 LEU A CA 1
ATOM 681 C C . LEU A 1 90 ? -5.760 -2.316 9.891 1.00 87.75 90 LEU A C 1
ATOM 683 O O . LEU A 1 90 ? -6.471 -1.513 10.493 1.00 87.75 90 LEU A O 1
ATOM 687 N N . LEU A 1 91 ? -6.099 -3.605 9.783 1.00 86.38 91 LEU A N 1
ATOM 688 C CA . LEU A 1 91 ? -7.360 -4.137 10.315 1.00 86.38 91 LEU A CA 1
ATOM 689 C C . LEU A 1 91 ? -7.463 -3.984 11.837 1.00 86.38 91 LEU A C 1
ATOM 691 O O . LEU A 1 91 ? -8.540 -3.709 12.353 1.00 86.38 91 LEU A O 1
ATOM 695 N N . GLN A 1 92 ? -6.360 -4.168 12.565 1.00 86.88 92 GLN A N 1
ATOM 696 C CA . GLN A 1 92 ? -6.347 -4.026 14.022 1.00 86.88 92 GLN A CA 1
ATOM 697 C C . GLN A 1 92 ? -6.534 -2.572 14.455 1.00 86.88 92 GLN A C 1
ATOM 699 O O . GLN A 1 92 ? -7.347 -2.309 15.338 1.00 86.88 92 GLN A O 1
ATOM 704 N N . ARG A 1 93 ? -5.840 -1.622 13.816 1.00 86.69 93 ARG A N 1
ATOM 705 C CA . ARG A 1 93 ? -5.972 -0.188 14.129 1.00 86.69 93 ARG A CA 1
ATOM 706 C C . ARG A 1 93 ? -7.367 0.350 13.817 1.00 86.69 93 ARG A C 1
ATOM 708 O O . ARG A 1 93 ? -7.889 1.175 14.561 1.00 86.69 93 ARG A O 1
ATOM 715 N N . HIS A 1 94 ? -8.001 -0.179 12.772 1.00 84.88 94 HIS A N 1
ATOM 716 C CA . HIS A 1 94 ? -9.331 0.234 12.325 1.00 84.88 94 HIS A CA 1
ATOM 717 C C . HIS A 1 94 ? -10.443 -0.769 12.688 1.00 84.88 94 HIS A C 1
ATOM 719 O O . HIS A 1 94 ? -11.534 -0.724 12.120 1.00 84.88 94 HIS A O 1
ATOM 725 N N . ALA A 1 95 ? -10.224 -1.628 13.694 1.00 81.12 95 ALA A N 1
ATOM 726 C CA . ALA A 1 95 ? -11.197 -2.628 14.157 1.00 81.12 95 ALA A CA 1
ATOM 727 C C . ALA A 1 95 ? -12.557 -2.030 14.557 1.00 81.12 95 ALA A C 1
ATOM 729 O O . ALA A 1 95 ? -13.596 -2.653 14.349 1.00 81.12 95 ALA A O 1
ATOM 730 N N . ARG A 1 96 ? -12.569 -0.799 15.083 1.00 77.94 96 ARG A N 1
ATOM 731 C CA . ARG A 1 96 ? -13.807 -0.071 15.415 1.00 77.94 96 ARG A CA 1
ATOM 732 C C . ARG A 1 96 ? -14.602 0.310 14.165 1.00 77.94 96 ARG A C 1
ATOM 734 O O . ARG A 1 96 ? -15.814 0.132 14.139 1.00 77.94 96 ARG A O 1
ATOM 741 N N . ALA A 1 97 ? -13.914 0.778 13.122 1.00 74.69 97 ALA A N 1
ATOM 742 C CA . ALA A 1 97 ? -14.529 1.143 11.847 1.00 74.69 97 ALA A CA 1
ATOM 743 C C . ALA A 1 97 ? -15.041 -0.093 11.086 1.00 74.69 97 ALA A C 1
ATOM 745 O O . ALA A 1 97 ? -16.061 -0.019 10.414 1.00 74.69 97 ALA A O 1
ATOM 746 N N . LEU A 1 98 ? -14.398 -1.253 11.259 1.00 72.00 98 LEU A N 1
ATOM 747 C CA . LEU A 1 98 ? -14.870 -2.542 10.737 1.00 72.00 98 LEU A CA 1
ATOM 748 C C . LEU A 1 98 ? -16.227 -2.980 11.311 1.00 72.00 98 LEU A C 1
ATOM 750 O O . LEU A 1 98 ? -16.954 -3.715 10.651 1.00 72.00 98 LEU A O 1
ATOM 754 N N . GLY A 1 99 ? -16.550 -2.591 12.548 1.00 63.88 99 GLY A N 1
ATOM 755 C CA . GLY A 1 99 ? -17.831 -2.918 13.184 1.00 63.88 99 GLY A CA 1
ATOM 756 C C . GLY A 1 99 ? -18.998 -2.071 12.670 1.00 63.88 99 GLY A C 1
ATOM 757 O O . GLY A 1 99 ? -20.126 -2.554 12.629 1.00 63.88 99 GLY A O 1
ATOM 758 N N . SER A 1 100 ? -18.730 -0.829 12.254 1.00 63.75 100 SER A N 1
ATOM 759 C CA . SER A 1 100 ? -19.731 0.093 11.700 1.00 63.75 100 SER A CA 1
ATOM 760 C C . SER A 1 100 ? -19.825 0.047 10.173 1.00 63.75 100 SER A C 1
ATOM 762 O O . SER A 1 100 ? -20.873 0.377 9.619 1.00 63.75 100 SER A O 1
ATOM 764 N N . ALA A 1 101 ? -18.763 -0.387 9.487 1.00 58.75 101 ALA A N 1
ATOM 765 C CA . ALA A 1 101 ? -18.722 -0.601 8.044 1.00 58.75 101 ALA A CA 1
ATOM 766 C C . ALA A 1 101 ? -19.464 -1.896 7.669 1.00 58.75 101 ALA A C 1
ATOM 768 O O . ALA A 1 101 ? -18.880 -2.899 7.253 1.00 58.75 101 ALA A O 1
ATOM 769 N N . GLY A 1 102 ? -20.785 -1.887 7.846 1.00 49.22 102 GLY A N 1
ATOM 770 C CA . GLY A 1 102 ? -21.672 -2.915 7.322 1.00 49.22 102 GLY A CA 1
ATOM 771 C C . GLY A 1 102 ? -21.607 -2.938 5.796 1.00 49.22 102 GLY A C 1
ATOM 772 O O . GLY A 1 102 ? -22.284 -2.161 5.140 1.00 49.22 102 GLY A O 1
ATOM 773 N N . GLY A 1 103 ? -20.799 -3.843 5.244 1.00 53.66 103 GLY A N 1
ATOM 774 C CA . GLY A 1 103 ? -20.829 -4.214 3.831 1.00 53.66 103 GLY A CA 1
ATOM 775 C C . GLY A 1 103 ? -20.212 -3.186 2.885 1.00 53.66 103 GLY A C 1
ATOM 776 O O . GLY A 1 103 ? -20.879 -2.284 2.393 1.00 53.66 103 GLY A O 1
ATOM 777 N N . ARG A 1 104 ? -18.948 -3.391 2.514 1.00 50.72 104 ARG A N 1
ATOM 778 C CA . ARG A 1 104 ? -18.408 -2.778 1.299 1.00 50.72 104 ARG A CA 1
ATOM 779 C C . ARG A 1 104 ? -17.592 -3.807 0.540 1.00 50.72 104 ARG A C 1
ATOM 781 O O . ARG A 1 104 ? -16.775 -4.503 1.124 1.00 50.72 104 ARG A O 1
ATOM 788 N N . GLU A 1 105 ? -17.851 -3.943 -0.752 1.00 54.31 105 GLU A N 1
ATOM 789 C CA . GLU A 1 105 ? -17.378 -5.012 -1.652 1.00 54.31 105 GLU A CA 1
ATOM 790 C C . GLU A 1 105 ? -15.842 -5.184 -1.732 1.00 54.31 105 GLU A C 1
ATOM 792 O O . GLU A 1 105 ? -15.346 -6.162 -2.287 1.00 54.31 105 GLU A O 1
ATOM 797 N N . VAL A 1 106 ? -15.081 -4.287 -1.101 1.00 55.50 106 VAL A N 1
ATOM 798 C CA . VAL A 1 106 ? -13.612 -4.252 -1.027 1.00 55.50 106 VAL A CA 1
ATOM 799 C C . VAL A 1 106 ? -13.010 -5.481 -0.310 1.00 55.50 106 VAL A C 1
ATOM 801 O O . VAL A 1 106 ? -11.856 -5.838 -0.537 1.00 55.50 106 VAL A O 1
ATOM 804 N N . TRP A 1 107 ? -13.785 -6.201 0.511 1.00 59.94 107 TRP A N 1
ATOM 805 C CA . TRP A 1 107 ? -13.291 -7.343 1.304 1.00 59.94 107 TRP A CA 1
ATOM 806 C C . TRP A 1 107 ? -13.011 -8.631 0.522 1.00 59.94 107 TRP A C 1
ATOM 808 O O . TRP A 1 107 ? -12.544 -9.594 1.129 1.00 59.94 107 TRP A O 1
ATOM 818 N N . GLY A 1 108 ? -13.296 -8.698 -0.783 1.00 61.44 108 GLY A N 1
ATOM 819 C CA . GLY A 1 108 ? -13.186 -9.944 -1.557 1.00 61.44 108 GLY A CA 1
ATOM 820 C C . GLY A 1 108 ? -11.811 -10.623 -1.462 1.00 61.44 108 GLY A C 1
ATOM 821 O O . GLY A 1 108 ? -11.731 -11.849 -1.415 1.00 61.44 108 GLY A O 1
ATOM 822 N N . ALA A 1 109 ? -10.741 -9.831 -1.353 1.00 65.06 109 ALA A N 1
ATOM 823 C CA . ALA A 1 109 ? -9.364 -10.319 -1.285 1.00 65.06 109 ALA A CA 1
ATOM 824 C C . ALA A 1 109 ? -8.809 -10.487 0.147 1.00 65.06 109 ALA A C 1
ATOM 826 O O . ALA A 1 109 ? -7.734 -11.057 0.331 1.00 65.06 109 ALA A O 1
ATOM 827 N N . VAL A 1 110 ? -9.521 -10.017 1.178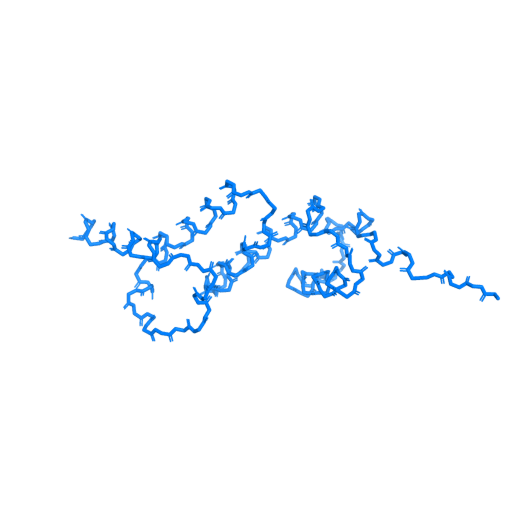 1.00 68.00 110 VAL A N 1
ATOM 828 C CA . VAL A 1 110 ? -9.065 -10.092 2.574 1.00 68.00 110 VAL A CA 1
ATOM 829 C C . VAL A 1 110 ? -9.734 -11.281 3.272 1.00 68.00 110 VAL A C 1
ATOM 831 O O . VAL A 1 110 ? -10.964 -11.360 3.312 1.00 68.00 110 VAL A O 1
ATOM 834 N N . PRO A 1 111 ? -8.979 -12.203 3.901 1.00 70.00 111 PRO A N 1
ATOM 835 C CA . PRO A 1 111 ? -9.581 -13.332 4.600 1.00 70.00 111 PRO A CA 1
ATOM 836 C C . PRO A 1 111 ? -10.555 -12.883 5.699 1.00 70.00 111 PRO A C 1
ATOM 838 O O . PRO A 1 111 ? -10.160 -12.230 6.667 1.00 70.00 111 PRO A O 1
ATOM 841 N N . ARG A 1 112 ? -11.819 -13.327 5.628 1.00 72.94 112 ARG A N 1
ATOM 842 C CA . ARG A 1 112 ? -12.856 -13.036 6.647 1.00 72.94 112 ARG A CA 1
ATOM 843 C C . ARG A 1 112 ? -12.419 -13.402 8.069 1.00 72.94 112 ARG A C 1
ATOM 845 O O . ARG A 1 112 ? -12.830 -12.774 9.040 1.00 72.94 112 ARG A O 1
ATOM 852 N N . ALA A 1 113 ? -11.567 -14.420 8.206 1.00 75.50 113 ALA A N 1
ATOM 853 C CA . ALA A 1 113 ? -10.993 -14.816 9.487 1.00 75.50 113 ALA A CA 1
ATOM 854 C C . ALA A 1 113 ? -10.169 -13.696 10.144 1.00 75.50 113 ALA A C 1
ATOM 856 O O . ALA A 1 113 ? -10.158 -13.595 11.366 1.00 75.50 113 ALA A O 1
ATOM 857 N N . TRP A 1 114 ? -9.490 -12.854 9.363 1.00 75.62 114 TRP A N 1
ATOM 858 C CA . TRP A 1 114 ? -8.669 -11.764 9.891 1.00 75.62 114 TRP A CA 1
ATOM 859 C C . TRP A 1 114 ? -9.525 -10.604 10.384 1.00 75.62 114 TRP A C 1
ATOM 861 O O . TRP A 1 114 ? -9.257 -10.080 11.461 1.00 75.62 114 TRP A O 1
ATOM 871 N N . VAL A 1 115 ? -10.597 -10.284 9.656 1.00 74.19 115 VAL A N 1
ATOM 872 C CA . VAL A 1 115 ? -11.598 -9.296 10.082 1.00 74.19 115 VAL A CA 1
ATOM 873 C C . VAL A 1 115 ? -12.230 -9.714 11.409 1.00 74.19 115 VAL A C 1
ATOM 875 O O . VAL A 1 115 ? -12.195 -8.956 12.376 1.00 74.19 115 VAL A O 1
ATOM 878 N N . ARG A 1 116 ? -12.705 -10.964 11.501 1.00 75.62 116 ARG A N 1
ATOM 879 C CA . ARG A 1 116 ? -13.299 -11.496 12.738 1.00 75.62 116 ARG A CA 1
ATOM 880 C C . ARG A 1 116 ? -12.326 -11.482 13.916 1.00 75.62 116 ARG A C 1
ATOM 882 O O . ARG A 1 116 ? -12.726 -11.154 15.024 1.00 75.62 116 ARG A O 1
ATOM 889 N N . ARG A 1 117 ? -11.044 -11.801 13.694 1.00 77.88 117 ARG A N 1
ATOM 890 C CA . ARG A 1 117 ? -10.021 -11.717 14.754 1.00 77.88 117 ARG A CA 1
ATOM 891 C C . ARG A 1 117 ? -9.764 -10.284 15.213 1.00 77.88 117 ARG A C 1
ATOM 893 O O . ARG A 1 117 ? -9.543 -10.076 16.399 1.00 77.88 117 ARG A O 1
ATOM 900 N N . ALA A 1 118 ? -9.755 -9.316 14.299 1.00 76.19 118 ALA A N 1
ATOM 901 C CA . ALA A 1 118 ? -9.581 -7.911 14.660 1.00 76.19 118 ALA A CA 1
ATOM 902 C C . ALA A 1 118 ? -10.760 -7.409 15.509 1.00 76.19 118 ALA A C 1
ATOM 904 O 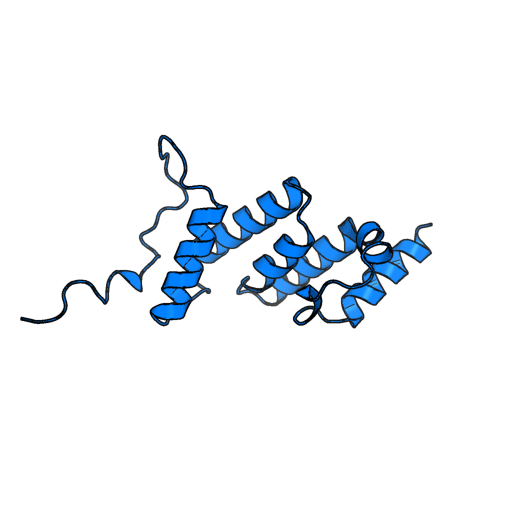O . ALA A 1 118 ? -10.543 -6.765 16.531 1.00 76.19 118 ALA A O 1
ATOM 905 N N . GLN A 1 119 ? -11.986 -7.786 15.139 1.00 77.44 119 GLN A N 1
ATOM 906 C CA . GLN A 1 119 ? -13.194 -7.493 15.916 1.00 77.44 119 GLN A CA 1
ATOM 907 C C . GLN A 1 119 ? -13.178 -8.183 17.288 1.00 77.44 119 GLN A C 1
ATOM 909 O O . GLN A 1 119 ? -13.443 -7.536 18.294 1.00 77.44 119 GLN A O 1
ATOM 914 N N . ALA A 1 120 ? -12.801 -9.464 17.360 1.00 78.69 120 ALA A N 1
ATOM 915 C CA . ALA A 1 120 ? -12.709 -10.193 18.628 1.00 78.69 120 ALA A CA 1
ATOM 916 C C . ALA A 1 120 ? -11.745 -9.516 19.619 1.00 78.69 120 ALA A C 1
ATOM 918 O O . ALA A 1 120 ? -12.112 -9.276 20.763 1.00 78.69 120 ALA A O 1
ATOM 919 N N . ARG A 1 121 ? -10.556 -9.105 19.157 1.00 76.88 121 ARG A N 1
ATOM 920 C CA . ARG A 1 121 ? -9.584 -8.376 19.994 1.00 76.88 121 ARG A CA 1
ATOM 921 C C . ARG A 1 121 ? -10.094 -7.025 20.483 1.00 76.88 121 ARG A C 1
ATOM 923 O O . ARG A 1 121 ? -9.693 -6.578 21.549 1.00 76.88 121 ARG A O 1
ATOM 930 N N . LEU A 1 122 ? -10.942 -6.360 19.700 1.00 75.44 122 LEU A N 1
ATOM 931 C CA . LEU A 1 122 ? -11.571 -5.115 20.126 1.00 75.44 122 LEU A CA 1
ATOM 932 C C . LEU A 1 122 ? -12.555 -5.363 21.275 1.00 75.44 122 LEU A C 1
ATOM 934 O O . LEU A 1 122 ? -12.551 -4.595 22.228 1.00 75.44 122 LEU A O 1
ATOM 938 N N . HIS A 1 123 ? -13.359 -6.426 21.185 1.00 70.19 123 HIS A N 1
ATOM 939 C CA . HIS A 1 123 ? -14.312 -6.810 22.230 1.00 70.19 123 HIS A CA 1
ATOM 940 C C . HIS A 1 123 ? -13.636 -7.307 23.515 1.00 70.19 123 HIS A C 1
ATOM 942 O O . HIS A 1 123 ? -14.178 -7.114 24.592 1.00 70.19 123 HIS A O 1
ATOM 948 N N . GLU A 1 124 ? -12.458 -7.928 23.423 1.00 71.56 124 GLU A N 1
ATOM 949 C CA . GLU A 1 124 ? -11.663 -8.318 24.600 1.00 71.56 124 GLU A CA 1
ATOM 950 C C . GLU A 1 124 ? -11.032 -7.114 25.323 1.00 71.56 124 GLU A C 1
ATOM 952 O O . GLU A 1 124 ? -10.694 -7.209 26.500 1.00 71.56 124 GLU A O 1
ATOM 957 N N . ALA A 1 125 ? -10.845 -5.992 24.623 1.00 61.66 125 ALA A N 1
ATOM 958 C CA . ALA A 1 125 ? -10.194 -4.788 25.142 1.00 61.66 125 ALA A CA 1
ATOM 959 C C . ALA A 1 125 ? -11.178 -3.702 25.629 1.00 61.66 125 ALA A C 1
ATOM 961 O O . ALA A 1 125 ? -10.728 -2.624 26.027 1.00 61.66 125 ALA A O 1
ATOM 962 N N . SER A 1 126 ? -12.490 -3.952 25.549 1.00 55.38 126 SER A N 1
ATOM 963 C CA . SER A 1 126 ? -13.581 -3.056 25.974 1.00 55.38 126 SER A CA 1
ATOM 964 C C . SER A 1 126 ? -14.250 -3.548 27.246 1.00 55.38 126 SER A C 1
ATOM 966 O O . SER A 1 126 ? -14.472 -2.707 28.141 1.00 55.38 126 SER A O 1
#